Protein AF-A0A351EH74-F1 (afdb_monomer_lite)

Foldseek 3Di:
DPPDPDDPPDPQQQQQFPPPRDGHPDDDDDPLNVQLVVLVVQCVVVVPDPVSLVSNLVSQLVVLVCQLVVPRHNNSNVVSVVSNVVSVVD

Secondary structure (DSSP, 8-state):
-------T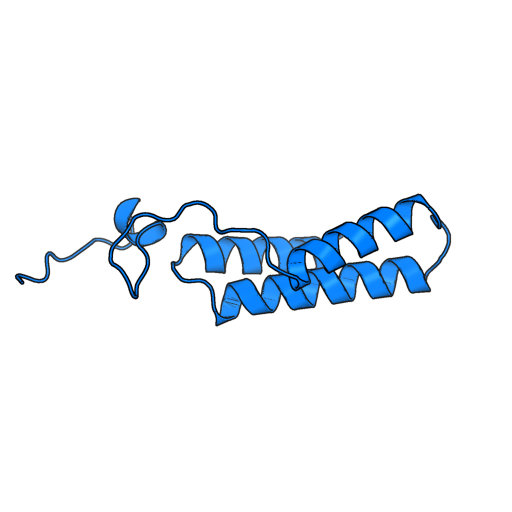TSHHHHHB-TTT--B-S--PPPHHHHHHHHHHHHHHHSTT-HHHHHHHHHHHHHHHHHHHHH-SSHHHHHHHHHHHHHHHH-

Structure (mmCIF, N/CA/C/O backbone):
data_AF-A0A351EH74-F1
#
_entry.id   AF-A0A351EH74-F1
#
loop_
_atom_site.group_PDB
_atom_site.id
_atom_site.type_symbol
_atom_site.label_atom_id
_atom_site.label_alt_id
_atom_site.label_comp_id
_atom_site.label_asym_id
_atom_site.label_entity_id
_atom_site.label_seq_id
_atom_site.pdbx_PDB_ins_code
_atom_site.Cartn_x
_atom_site.Cartn_y
_atom_site.Cartn_z
_atom_site.occupancy
_atom_site.B_iso_or_equiv
_atom_site.auth_seq_id
_atom_site.auth_comp_id
_atom_site.auth_asym_id
_atom_site.auth_atom_id
_atom_site.pdbx_PDB_model_num
ATOM 1 N N . MET A 1 1 ? -21.359 4.646 29.007 1.00 43.84 1 MET A N 1
ATOM 2 C CA . MET A 1 1 ? -21.252 4.646 27.530 1.00 43.84 1 MET A CA 1
ATOM 3 C C . MET A 1 1 ? -21.997 3.438 26.986 1.00 43.84 1 MET A C 1
ATOM 5 O O . MET A 1 1 ? -21.498 2.322 27.060 1.00 43.84 1 MET A O 1
ATOM 9 N N . THR A 1 2 ? -23.221 3.642 26.513 1.00 45.84 2 THR A N 1
ATOM 10 C CA . THR A 1 2 ? -24.015 2.626 25.816 1.00 45.84 2 THR A CA 1
ATOM 11 C C . THR A 1 2 ? -23.308 2.268 24.510 1.00 45.84 2 THR A C 1
ATOM 13 O O . THR A 1 2 ? -23.116 3.124 23.652 1.00 45.84 2 THR A O 1
ATOM 16 N N . LYS A 1 3 ? -22.865 1.012 24.365 1.00 54.91 3 LYS A N 1
ATOM 17 C CA . LYS A 1 3 ? -22.336 0.502 23.094 1.00 54.91 3 LYS A CA 1
ATOM 18 C C . LYS A 1 3 ? -23.493 0.428 22.099 1.00 54.91 3 LYS A C 1
ATOM 20 O O . LYS A 1 3 ? -24.197 -0.576 22.038 1.00 54.91 3 LYS A O 1
ATOM 25 N N . THR A 1 4 ? -23.722 1.493 21.342 1.00 63.97 4 THR A N 1
ATOM 26 C CA . THR A 1 4 ? -24.584 1.444 20.161 1.00 63.97 4 THR A CA 1
ATOM 27 C C . THR A 1 4 ? -24.019 0.372 19.231 1.00 63.97 4 THR A C 1
ATOM 29 O O . THR A 1 4 ? -22.837 0.408 18.889 1.00 63.97 4 THR A O 1
ATOM 32 N N . LYS A 1 5 ? -24.829 -0.626 18.855 1.00 69.81 5 LYS A N 1
ATOM 33 C CA . LYS A 1 5 ? -24.432 -1.626 17.855 1.00 69.81 5 LYS A CA 1
ATOM 34 C C . LYS A 1 5 ? -24.190 -0.898 16.530 1.00 69.81 5 LYS A C 1
ATOM 36 O O . LYS A 1 5 ? -25.137 -0.539 15.839 1.00 69.81 5 LYS A O 1
ATOM 41 N N . VAL A 1 6 ? -22.928 -0.651 16.192 1.00 73.62 6 VAL A N 1
ATOM 42 C CA . VAL A 1 6 ? -22.553 -0.062 14.904 1.00 73.62 6 VAL A CA 1
ATOM 43 C C . VAL A 1 6 ? -22.510 -1.181 13.861 1.00 73.62 6 VAL A C 1
ATOM 45 O O . VAL A 1 6 ? -21.755 -2.139 14.009 1.00 73.62 6 VAL A O 1
ATOM 48 N N . SER A 1 7 ? -23.332 -1.066 12.815 1.00 87.19 7 SER A N 1
ATOM 49 C CA . SER A 1 7 ? -23.335 -1.996 11.678 1.00 87.19 7 SER A CA 1
ATOM 50 C C . SER A 1 7 ? -22.016 -1.927 10.901 1.00 87.19 7 SER A C 1
ATOM 52 O O . SER A 1 7 ? -21.523 -0.831 10.624 1.00 87.19 7 SER A O 1
ATOM 54 N N . VAL A 1 8 ? -21.481 -3.081 10.485 1.00 85.81 8 VAL A N 1
ATOM 55 C CA . VAL A 1 8 ? -20.275 -3.186 9.634 1.00 85.81 8 VAL A CA 1
ATOM 56 C C . VAL A 1 8 ? -20.440 -2.519 8.266 1.00 85.81 8 VAL A C 1
ATOM 58 O O . VAL A 1 8 ? -19.459 -2.116 7.649 1.00 85.81 8 VAL A O 1
ATOM 61 N N . PHE A 1 9 ? -21.682 -2.340 7.813 1.00 87.44 9 PHE A N 1
ATOM 62 C CA . PHE A 1 9 ? -21.999 -1.646 6.564 1.00 87.44 9 PHE A CA 1
ATOM 63 C C . PHE A 1 9 ? -22.075 -0.123 6.722 1.00 87.44 9 PHE A C 1
ATOM 65 O O . PHE A 1 9 ? -22.250 0.593 5.741 1.00 87.44 9 PHE A O 1
ATOM 72 N N . SER A 1 10 ? -21.959 0.405 7.944 1.00 93.38 10 SER A N 1
ATOM 73 C CA . SER A 1 10 ? -22.012 1.851 8.158 1.00 93.38 10 SER A CA 1
ATOM 74 C C . SER A 1 10 ? -20.675 2.519 7.824 1.00 93.38 10 SER A C 1
ATOM 76 O O . SER A 1 10 ? -19.612 2.044 8.225 1.00 93.38 10 SER A O 1
ATOM 78 N N . LEU A 1 11 ? -20.722 3.682 7.161 1.00 92.62 11 LEU A N 1
ATOM 79 C CA . LEU A 1 11 ? -19.530 4.503 6.883 1.00 92.62 11 LEU A CA 1
ATOM 80 C C . LEU A 1 11 ? -18.754 4.840 8.158 1.00 92.62 11 LEU A C 1
ATOM 82 O O . LEU A 1 11 ? -17.525 4.843 8.178 1.00 92.62 11 LEU A O 1
ATOM 86 N N . ARG A 1 12 ? -19.485 5.072 9.250 1.00 93.56 12 ARG A N 1
ATOM 87 C CA . ARG A 1 12 ? -18.899 5.304 10.565 1.00 93.56 12 ARG A CA 1
ATOM 88 C C . ARG A 1 12 ? -18.040 4.123 11.009 1.00 93.56 12 ARG A C 1
ATOM 90 O O . ARG A 1 12 ? -16.917 4.336 11.444 1.00 93.56 12 ARG A O 1
ATOM 97 N N . TRP A 1 13 ? -18.506 2.885 10.841 1.00 92.75 13 TRP A N 1
ATOM 98 C CA . TRP A 1 13 ? -17.690 1.714 11.158 1.00 92.75 13 TRP A CA 1
ATOM 99 C C . TRP A 1 13 ? -16.395 1.691 10.346 1.00 92.75 13 TRP A C 1
ATOM 101 O O . TRP A 1 13 ? -15.339 1.430 10.915 1.00 92.75 13 TRP A O 1
ATOM 111 N N . TRP A 1 14 ? -16.451 2.004 9.054 1.00 95.12 14 TRP A N 1
ATOM 112 C CA . TRP A 1 14 ? -15.276 1.997 8.179 1.00 95.12 14 TRP A CA 1
ATOM 113 C C . TRP A 1 14 ? -14.234 3.064 8.526 1.00 95.12 14 TRP A C 1
ATOM 115 O O . TRP A 1 14 ? -13.038 2.789 8.428 1.00 95.12 14 TRP A O 1
ATOM 125 N N . LEU A 1 15 ? -14.675 4.249 8.953 1.00 96.00 15 LEU A N 1
ATOM 126 C CA . LEU A 1 15 ? -13.816 5.424 9.133 1.00 96.00 15 LEU A CA 1
ATOM 127 C C . LEU A 1 15 ? -13.447 5.718 10.591 1.00 96.00 15 LEU A C 1
ATOM 129 O O . LEU A 1 15 ? -12.474 6.423 10.845 1.00 96.00 15 LEU A O 1
ATOM 133 N N . GLU A 1 16 ? -14.192 5.203 11.565 1.00 95.06 16 GLU A N 1
ATOM 134 C CA . GLU A 1 16 ? -13.937 5.481 12.979 1.00 95.06 16 GLU A CA 1
ATOM 135 C C . GLU A 1 16 ? -12.664 4.782 13.481 1.00 95.06 16 GLU A C 1
ATOM 137 O O . GLU A 1 16 ? -12.529 3.557 13.414 1.00 95.06 16 GLU A O 1
ATOM 142 N N . ASP A 1 17 ? -11.739 5.569 14.024 1.00 94.31 17 ASP A N 1
ATOM 143 C CA . ASP A 1 17 ? -10.529 5.112 14.699 1.00 94.31 17 ASP A CA 1
ATOM 144 C C . ASP A 1 17 ? -10.888 4.291 15.946 1.00 94.31 17 ASP A C 1
ATOM 146 O O . ASP A 1 17 ? -11.579 4.762 16.852 1.00 94.31 17 ASP A O 1
ATOM 150 N N . ARG A 1 18 ? -10.376 3.057 16.013 1.00 92.25 18 ARG A N 1
ATOM 151 C CA . ARG A 1 18 ? -10.674 2.104 17.096 1.00 92.25 18 ARG A CA 1
ATOM 152 C C . ARG A 1 18 ? -10.075 2.461 18.455 1.00 92.25 18 ARG A C 1
ATOM 154 O O . ARG A 1 18 ? -10.455 1.849 19.448 1.00 92.25 18 ARG A O 1
ATOM 161 N N . LYS A 1 19 ? -9.150 3.417 18.513 1.00 92.12 19 LYS A N 1
ATOM 162 C CA . LYS A 1 19 ? -8.512 3.897 19.744 1.00 92.12 19 LYS A CA 1
ATOM 163 C C . LYS A 1 19 ? -9.144 5.189 20.247 1.00 92.12 19 LYS A C 1
ATOM 165 O O . LYS A 1 19 ? -9.253 5.375 21.452 1.00 92.12 19 LYS A O 1
ATOM 170 N N . THR A 1 20 ? -9.529 6.086 19.338 1.00 93.69 20 THR A N 1
ATOM 171 C CA . THR A 1 20 ? -9.957 7.449 19.703 1.00 93.69 20 THR A CA 1
ATOM 172 C C . THR A 1 20 ? -11.443 7.725 19.488 1.00 93.69 20 THR A C 1
ATOM 174 O O . THR A 1 20 ? -11.951 8.708 20.023 1.00 93.69 20 THR A O 1
ATOM 177 N N . GLY A 1 21 ? -12.145 6.905 18.699 1.00 92.44 21 GLY A N 1
ATOM 178 C CA . GLY A 1 21 ? -13.548 7.124 18.334 1.00 92.44 21 GLY A CA 1
ATOM 179 C C . GLY A 1 21 ? -13.774 8.273 17.341 1.00 92.44 21 GLY A C 1
ATOM 180 O O . GLY A 1 21 ? -14.917 8.626 17.057 1.00 92.44 21 GLY A O 1
ATOM 181 N N . LYS A 1 22 ? -12.705 8.881 16.809 1.00 93.38 22 LYS A N 1
ATOM 182 C CA . LYS A 1 22 ? -12.782 9.954 15.805 1.00 93.38 22 LYS A CA 1
ATOM 183 C C . LYS A 1 22 ? -12.877 9.374 14.396 1.00 93.38 22 LYS A C 1
ATOM 185 O O . LYS A 1 22 ? -12.329 8.311 14.122 1.00 93.38 22 LYS A O 1
ATOM 190 N N . LEU A 1 23 ? -13.523 10.090 13.478 1.00 94.31 23 LEU A N 1
ATOM 191 C CA . LEU A 1 23 ? -13.525 9.725 12.059 1.00 94.31 23 LEU A CA 1
ATOM 192 C C . LEU A 1 23 ? -12.173 10.070 11.422 1.00 94.31 23 LEU A C 1
ATOM 194 O O . LEU A 1 23 ? -11.704 11.201 11.533 1.00 94.31 23 LEU A O 1
ATOM 198 N N . VAL A 1 24 ? -11.558 9.096 10.751 1.00 92.81 24 VAL A N 1
ATOM 199 C CA . VAL A 1 24 ? -10.241 9.213 10.115 1.00 92.81 24 VAL A CA 1
ATOM 200 C C . VAL A 1 24 ? -10.309 8.653 8.696 1.00 92.81 24 VAL A C 1
ATOM 202 O O . VAL A 1 24 ? -10.409 7.446 8.489 1.00 92.81 24 VAL A O 1
ATOM 205 N N . VAL A 1 25 ? -10.220 9.537 7.703 1.00 89.31 25 VAL A N 1
ATOM 206 C CA . VAL A 1 25 ? -10.146 9.153 6.279 1.00 89.31 25 VAL A CA 1
ATOM 207 C C . VAL A 1 25 ? -8.692 9.047 5.822 1.00 89.31 25 VAL A C 1
ATOM 209 O O . VAL A 1 25 ? -8.308 8.089 5.153 1.00 89.31 25 VAL A O 1
ATOM 212 N N . ALA A 1 26 ? -7.870 10.013 6.233 1.00 84.94 26 ALA A N 1
ATOM 213 C CA . ALA A 1 26 ? -6.452 10.088 5.920 1.00 84.94 26 ALA A CA 1
ATOM 214 C C . ALA A 1 26 ? -5.642 10.338 7.194 1.00 84.94 26 ALA A C 1
ATOM 216 O O . ALA A 1 26 ? -6.105 10.989 8.132 1.00 84.94 26 ALA A O 1
ATOM 217 N N . GLN A 1 27 ? -4.422 9.812 7.213 1.00 83.38 27 GLN A N 1
ATOM 218 C CA . GLN A 1 27 ? -3.446 10.067 8.265 1.00 83.38 27 GLN A CA 1
ATOM 219 C C . GLN A 1 27 ? -2.326 10.946 7.718 1.00 83.38 27 GLN A C 1
ATOM 221 O O . GLN A 1 27 ? -2.177 11.105 6.504 1.00 83.38 27 GLN A O 1
ATOM 226 N N . ARG A 1 28 ? -1.523 11.516 8.621 1.00 87.00 28 ARG A N 1
ATOM 227 C CA . ARG A 1 28 ? -0.296 12.194 8.206 1.00 87.00 28 ARG A CA 1
ATOM 228 C C . ARG A 1 28 ? 0.626 11.198 7.489 1.00 87.00 28 ARG A C 1
ATOM 230 O O . ARG A 1 28 ? 0.701 10.050 7.935 1.00 87.00 28 ARG A O 1
ATOM 237 N N . PRO A 1 29 ? 1.330 11.623 6.424 1.00 85.38 29 PRO A N 1
ATOM 238 C CA . PRO A 1 29 ? 2.315 10.780 5.761 1.00 85.38 29 PRO A CA 1
ATOM 239 C C . PRO A 1 29 ? 3.345 10.267 6.769 1.00 85.38 29 PRO A C 1
ATOM 241 O O . PRO A 1 29 ? 3.872 11.044 7.568 1.00 85.38 29 PRO A O 1
ATOM 244 N N . ASN A 1 30 ? 3.612 8.962 6.743 1.00 92.19 30 ASN A N 1
ATOM 245 C CA . ASN A 1 30 ? 4.668 8.343 7.537 1.00 92.19 30 ASN A CA 1
ATOM 246 C C . ASN A 1 30 ? 5.936 8.149 6.687 1.00 92.19 30 ASN A C 1
ATOM 248 O O . ASN A 1 30 ? 5.918 8.303 5.464 1.00 92.19 30 ASN A O 1
ATOM 252 N N . LEU A 1 31 ? 7.049 7.817 7.348 1.00 95.12 31 LEU A N 1
ATOM 253 C CA . LEU A 1 31 ? 8.340 7.635 6.681 1.00 95.12 31 LEU A CA 1
ATOM 254 C C . LEU A 1 31 ? 8.283 6.553 5.592 1.00 95.12 31 LEU A C 1
ATOM 256 O O . LEU A 1 31 ? 8.834 6.748 4.515 1.00 95.12 31 LEU A O 1
ATOM 260 N N . LEU A 1 32 ? 7.586 5.441 5.843 1.00 95.31 32 LEU A N 1
ATOM 261 C CA . LEU A 1 32 ? 7.457 4.352 4.872 1.00 95.31 32 LEU A CA 1
ATOM 262 C C . LEU A 1 32 ? 6.761 4.808 3.585 1.00 95.31 32 LEU A C 1
ATOM 264 O O . LEU A 1 32 ? 7.232 4.479 2.500 1.00 95.31 32 LEU A O 1
ATOM 268 N N . LEU A 1 33 ? 5.702 5.617 3.688 1.00 95.88 33 LEU A N 1
ATOM 269 C CA . LEU A 1 33 ? 5.035 6.189 2.519 1.00 95.88 33 LEU A CA 1
ATOM 270 C C . LEU A 1 33 ? 5.972 7.120 1.748 1.00 95.88 33 LEU A C 1
ATOM 272 O O . LEU A 1 33 ? 6.036 7.056 0.523 1.00 95.88 33 LEU A O 1
ATOM 276 N N . ALA A 1 34 ? 6.716 7.971 2.459 1.00 97.12 34 ALA A N 1
ATOM 277 C CA . ALA A 1 34 ? 7.677 8.877 1.837 1.00 97.12 34 ALA A CA 1
ATOM 278 C C . ALA A 1 34 ? 8.763 8.105 1.068 1.00 97.12 34 ALA A C 1
ATOM 280 O O . ALA A 1 34 ? 9.082 8.457 -0.067 1.00 97.12 34 ALA A O 1
ATOM 281 N N . LEU A 1 35 ? 9.278 7.015 1.646 1.00 97.94 35 LEU A N 1
ATOM 282 C CA . LEU A 1 35 ? 10.242 6.137 0.985 1.00 97.94 35 LEU A CA 1
ATOM 283 C C . LEU A 1 35 ? 9.627 5.417 -0.220 1.00 97.94 35 LEU A C 1
ATOM 285 O O . LEU A 1 35 ? 10.261 5.356 -1.267 1.00 97.94 35 LEU A O 1
ATOM 289 N N . ALA A 1 36 ? 8.393 4.919 -0.117 1.00 97.56 36 ALA A N 1
ATOM 290 C CA . ALA A 1 36 ? 7.700 4.281 -1.236 1.00 97.56 36 ALA A CA 1
ATOM 291 C C . ALA A 1 36 ? 7.503 5.244 -2.421 1.00 97.56 36 ALA A C 1
ATOM 293 O O . ALA A 1 36 ? 7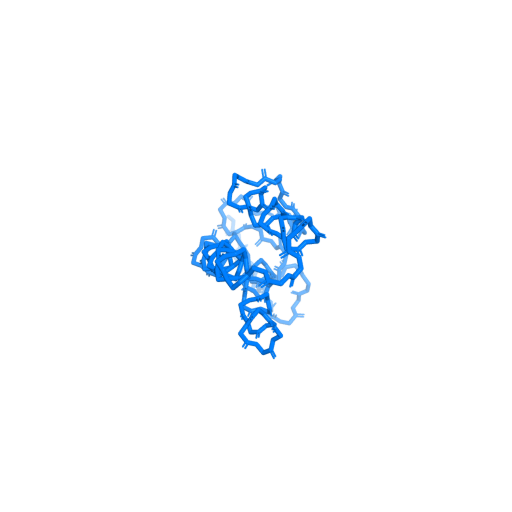.765 4.887 -3.573 1.00 97.56 36 ALA A O 1
ATOM 294 N N . ILE A 1 37 ? 7.136 6.498 -2.139 1.00 97.56 37 ILE A N 1
ATOM 295 C CA . ILE A 1 37 ? 7.051 7.565 -3.143 1.00 97.56 37 ILE A CA 1
ATOM 296 C C . ILE A 1 37 ? 8.433 7.853 -3.746 1.00 97.56 37 ILE A C 1
ATOM 298 O O . ILE A 1 37 ? 8.559 7.920 -4.967 1.00 97.56 37 ILE A O 1
ATOM 302 N N . ALA A 1 38 ? 9.481 7.973 -2.927 1.00 97.94 38 ALA A N 1
ATOM 303 C CA . ALA A 1 38 ? 10.844 8.184 -3.415 1.00 97.94 38 ALA A CA 1
ATOM 304 C C . ALA A 1 38 ? 11.330 7.021 -4.301 1.00 97.94 38 ALA A C 1
ATOM 306 O O . ALA A 1 38 ? 11.928 7.254 -5.349 1.00 97.94 38 ALA A O 1
ATOM 307 N N . GLY A 1 39 ? 11.010 5.778 -3.932 1.00 97.62 39 GLY A N 1
ATOM 308 C CA . GLY A 1 39 ? 11.281 4.592 -4.742 1.00 97.62 39 GLY A CA 1
ATOM 309 C C . GLY A 1 39 ? 10.575 4.654 -6.096 1.00 97.62 39 GLY A C 1
ATOM 310 O O . GLY A 1 39 ? 11.200 4.408 -7.125 1.00 97.62 39 GLY A O 1
ATOM 311 N N . LEU A 1 40 ? 9.304 5.069 -6.129 1.00 96.88 40 LEU A N 1
ATOM 312 C CA . LEU A 1 40 ? 8.585 5.285 -7.387 1.00 96.88 40 LEU A CA 1
ATOM 313 C C . LEU A 1 40 ? 9.265 6.355 -8.253 1.00 96.88 40 LEU A C 1
ATOM 315 O O . LEU A 1 40 ? 9.449 6.140 -9.449 1.00 96.88 40 LEU A O 1
ATOM 319 N N . LEU A 1 41 ? 9.676 7.482 -7.669 1.00 98.19 41 LEU A N 1
ATOM 320 C CA . LEU A 1 41 ? 10.409 8.522 -8.398 1.00 98.19 41 LEU A CA 1
ATOM 321 C C . LEU A 1 41 ? 11.736 7.99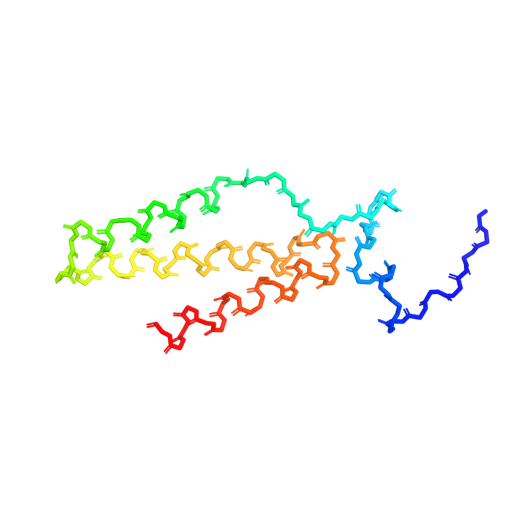2 -8.955 1.00 98.19 41 LEU A C 1
ATOM 323 O O . LEU A 1 41 ? 12.068 8.275 -10.104 1.00 98.19 41 LEU A O 1
ATOM 327 N N . LEU A 1 42 ? 12.449 7.153 -8.199 1.00 97.62 42 LEU A N 1
ATOM 328 C CA . LEU A 1 42 ? 13.683 6.519 -8.658 1.00 97.62 42 LEU A CA 1
ATOM 329 C C . LEU A 1 42 ? 13.458 5.659 -9.911 1.00 97.62 42 LEU A C 1
ATOM 331 O O . LEU A 1 42 ? 14.282 5.706 -10.821 1.00 97.62 42 LEU A O 1
ATOM 335 N N . THR A 1 43 ? 12.328 4.947 -10.020 1.00 97.12 43 THR A N 1
ATOM 336 C CA . THR A 1 43 ? 11.998 4.194 -11.252 1.00 97.12 43 THR A CA 1
ATOM 337 C C . THR A 1 43 ? 11.811 5.093 -12.474 1.00 97.12 43 THR A C 1
ATOM 339 O O . THR A 1 43 ? 12.024 4.650 -13.596 1.00 97.12 43 THR A O 1
ATOM 342 N N . ARG A 1 44 ? 11.443 6.368 -12.287 1.00 96.94 44 ARG A N 1
ATOM 343 C CA . ARG A 1 44 ? 11.312 7.340 -13.386 1.00 96.94 44 ARG A CA 1
ATOM 344 C C . ARG A 1 44 ? 12.651 7.933 -13.797 1.00 96.94 44 ARG A C 1
ATOM 346 O O . ARG A 1 44 ? 12.841 8.229 -14.969 1.00 96.94 44 ARG A O 1
ATOM 353 N N . LEU A 1 45 ? 13.567 8.078 -12.844 1.00 97.69 45 LEU A N 1
ATOM 354 C CA . LEU A 1 45 ? 14.932 8.533 -13.102 1.00 97.69 45 LEU A CA 1
ATOM 355 C C . LEU A 1 45 ? 15.795 7.429 -13.729 1.00 97.69 45 LEU A C 1
ATOM 357 O O . LEU A 1 45 ? 16.687 7.724 -14.517 1.00 97.69 45 LEU A O 1
ATOM 361 N N . LEU A 1 46 ? 15.523 6.163 -13.394 1.00 97.00 46 LEU A N 1
ATOM 362 C CA . LEU A 1 46 ? 16.273 4.987 -13.841 1.00 97.00 46 LEU A CA 1
ATOM 363 C C . LEU A 1 46 ? 15.333 3.928 -14.460 1.00 97.00 46 LEU A C 1
ATOM 365 O O . LEU A 1 46 ? 15.176 2.844 -13.891 1.00 97.00 46 LEU A O 1
ATOM 369 N N . PRO A 1 47 ? 14.711 4.202 -15.622 1.00 93.38 47 PRO A N 1
ATOM 370 C CA . PRO A 1 47 ? 13.627 3.380 -16.177 1.00 93.38 47 PRO A CA 1
ATOM 371 C C . PRO A 1 47 ? 14.026 1.940 -16.529 1.00 93.38 47 PRO A C 1
ATOM 373 O O . PRO A 1 47 ? 13.184 1.049 -16.490 1.00 93.38 47 PRO A O 1
ATOM 376 N N . SER A 1 48 ? 15.305 1.690 -16.821 1.00 96.19 48 SER A N 1
ATOM 377 C CA . SER A 1 48 ? 15.823 0.353 -17.162 1.00 96.19 48 SER A CA 1
ATOM 378 C C . SER A 1 48 ? 16.460 -0.383 -15.974 1.00 96.19 48 SER A C 1
ATOM 380 O O . SER A 1 48 ? 17.034 -1.456 -16.147 1.00 96.19 48 SER A O 1
ATOM 382 N N . SER A 1 49 ? 16.415 0.190 -14.765 1.00 97.88 49 SER A N 1
ATOM 383 C CA . SER A 1 49 ? 17.065 -0.391 -13.587 1.00 97.88 49 SER A CA 1
ATOM 384 C C . SER A 1 49 ? 16.147 -1.376 -12.867 1.00 97.88 49 SER A C 1
ATOM 386 O O . SER A 1 49 ? 15.215 -0.982 -12.163 1.00 97.88 49 SER A O 1
ATOM 388 N N . LEU A 1 50 ? 16.470 -2.670 -12.963 1.00 97.25 50 LEU A N 1
ATOM 389 C CA . LEU A 1 50 ? 15.793 -3.717 -12.191 1.00 97.25 50 LEU A CA 1
ATOM 390 C C . LEU A 1 50 ? 15.872 -3.447 -10.681 1.00 97.25 50 LEU A C 1
ATOM 392 O O . LEU A 1 50 ? 14.889 -3.630 -9.967 1.00 97.25 50 LEU A O 1
ATOM 396 N N . LEU A 1 51 ? 17.021 -2.963 -10.199 1.00 97.69 51 LEU A N 1
ATOM 397 C CA . LEU A 1 51 ? 17.214 -2.641 -8.787 1.00 97.69 51 LEU A CA 1
ATOM 398 C C . LEU A 1 51 ? 16.254 -1.537 -8.323 1.00 97.69 51 LEU A C 1
ATOM 400 O O . LEU A 1 51 ? 15.669 -1.659 -7.248 1.00 97.69 51 LEU A O 1
ATOM 404 N N . ALA A 1 52 ? 16.052 -0.492 -9.134 1.00 97.44 52 ALA A N 1
ATOM 405 C CA . ALA A 1 52 ? 15.114 0.582 -8.811 1.00 97.44 52 ALA A CA 1
ATOM 406 C C . ALA A 1 52 ? 13.674 0.057 -8.711 1.00 97.44 52 ALA A C 1
ATOM 408 O O . ALA A 1 52 ? 12.956 0.407 -7.774 1.00 97.44 52 ALA A O 1
ATOM 409 N N . VAL A 1 53 ? 13.269 -0.823 -9.633 1.00 97.56 53 VAL A N 1
ATOM 410 C CA . VAL A 1 53 ? 11.934 -1.444 -9.631 1.00 97.56 53 VAL A CA 1
ATOM 411 C C . VAL A 1 53 ? 11.731 -2.331 -8.402 1.00 97.56 53 VAL A C 1
ATOM 413 O O . VAL A 1 53 ? 10.723 -2.195 -7.707 1.00 97.56 53 VAL A O 1
ATOM 416 N N . VAL A 1 54 ? 12.689 -3.213 -8.099 1.00 97.88 54 VAL A N 1
ATOM 417 C CA . VAL A 1 54 ? 12.620 -4.113 -6.935 1.00 97.88 54 VAL A CA 1
ATOM 418 C C . VAL A 1 54 ? 12.563 -3.316 -5.634 1.00 97.88 54 VAL A C 1
ATOM 420 O O . VAL A 1 54 ? 11.729 -3.602 -4.772 1.00 97.88 54 VAL A O 1
ATOM 423 N N . LEU A 1 55 ? 13.397 -2.282 -5.500 1.00 98.00 55 LEU A N 1
ATOM 424 C CA . LEU A 1 55 ? 13.394 -1.411 -4.329 1.00 98.00 55 LEU A CA 1
ATOM 425 C C . LEU A 1 55 ? 12.049 -0.689 -4.171 1.00 98.00 55 LEU A C 1
ATOM 427 O O . LEU A 1 55 ? 11.472 -0.708 -3.085 1.00 98.00 55 LEU A O 1
ATOM 431 N N . ALA A 1 56 ? 11.513 -0.109 -5.249 1.00 9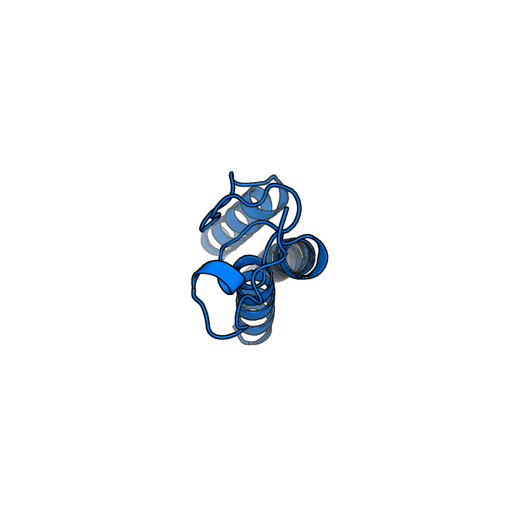8.00 56 ALA A N 1
ATOM 432 C CA . ALA A 1 56 ? 10.223 0.574 -5.225 1.00 98.00 56 ALA A CA 1
ATOM 433 C C . ALA A 1 56 ? 9.083 -0.364 -4.802 1.00 98.00 56 ALA A C 1
ATOM 435 O O . ALA A 1 56 ? 8.331 -0.033 -3.885 1.00 98.00 56 ALA A O 1
ATOM 436 N N . LYS A 1 57 ? 8.984 -1.556 -5.409 1.00 98.25 57 LYS A N 1
ATOM 437 C CA . LYS A 1 57 ? 7.971 -2.560 -5.042 1.00 98.25 57 LYS A CA 1
ATOM 438 C C . LYS A 1 57 ? 8.108 -2.993 -3.584 1.00 98.25 57 LYS A C 1
ATOM 440 O O . LYS A 1 57 ? 7.110 -3.072 -2.877 1.00 98.25 57 LYS A O 1
ATOM 445 N N . THR A 1 58 ? 9.333 -3.207 -3.110 1.00 98.38 58 THR A N 1
ATOM 446 C CA . THR A 1 58 ? 9.595 -3.607 -1.718 1.00 98.38 58 THR A CA 1
ATOM 447 C C . THR A 1 58 ? 9.133 -2.536 -0.730 1.00 98.38 58 THR A C 1
ATOM 449 O O . THR A 1 58 ? 8.485 -2.857 0.264 1.00 98.38 58 THR A O 1
ATOM 452 N N . LEU A 1 59 ? 9.406 -1.259 -1.011 1.00 98.38 59 LEU A N 1
ATOM 453 C CA . LEU A 1 59 ? 8.979 -0.141 -0.165 1.00 98.38 59 LEU A CA 1
ATOM 454 C C . LEU A 1 59 ? 7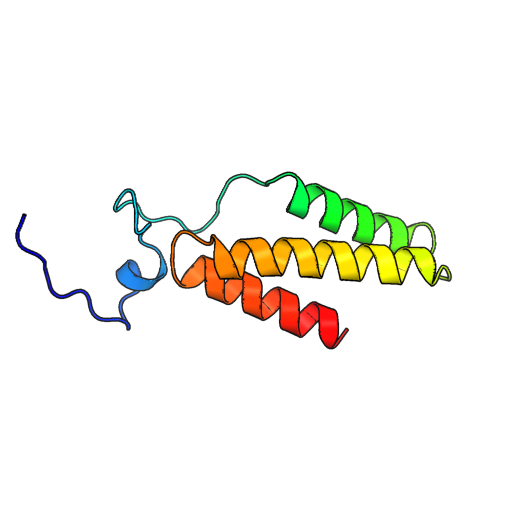.455 0.029 -0.157 1.00 98.38 59 LEU A C 1
ATOM 456 O O . LEU A 1 59 ? 6.870 0.234 0.908 1.00 98.38 59 LEU A O 1
ATOM 460 N N . TRP A 1 60 ? 6.801 -0.116 -1.313 1.00 98.44 60 TRP A N 1
ATOM 461 C CA . TRP A 1 60 ? 5.338 -0.115 -1.398 1.00 98.44 60 TRP A CA 1
ATOM 462 C C . TRP A 1 60 ? 4.716 -1.276 -0.623 1.00 98.44 60 TRP A C 1
ATOM 464 O O . TRP A 1 60 ? 3.776 -1.058 0.141 1.00 98.44 60 TRP A O 1
ATOM 474 N N . LEU A 1 61 ? 5.274 -2.484 -0.742 1.00 98.44 61 LEU A N 1
ATOM 475 C CA . LEU A 1 61 ? 4.811 -3.645 0.014 1.00 98.44 61 LEU A CA 1
ATOM 476 C C . LEU A 1 61 ? 5.020 -3.459 1.520 1.00 98.44 61 LEU A C 1
ATOM 478 O O . LEU A 1 61 ? 4.104 -3.728 2.296 1.00 98.44 61 LEU A O 1
ATOM 482 N N . ALA A 1 62 ? 6.164 -2.918 1.940 1.00 98.19 62 ALA A N 1
ATOM 483 C CA . ALA A 1 62 ? 6.435 -2.616 3.343 1.00 98.19 62 ALA A CA 1
ATOM 484 C C . ALA A 1 62 ? 5.427 -1.608 3.922 1.00 98.19 62 ALA A C 1
ATOM 486 O O . ALA A 1 62 ? 4.859 -1.852 4.987 1.00 98.19 62 ALA A O 1
ATOM 487 N N . TRP A 1 63 ? 5.150 -0.509 3.210 1.00 97.94 63 TRP A N 1
ATOM 488 C CA . TRP A 1 63 ? 4.135 0.458 3.634 1.00 97.94 63 TRP A CA 1
ATOM 489 C C . TRP A 1 63 ? 2.728 -0.156 3.660 1.00 97.94 63 TRP A C 1
ATOM 491 O O . TRP A 1 63 ? 1.986 0.019 4.624 1.00 97.94 63 TRP A O 1
ATOM 501 N N . SER A 1 64 ? 2.374 -0.930 2.634 1.00 97.81 64 SER A N 1
ATOM 502 C CA . SER A 1 64 ? 1.066 -1.582 2.539 1.00 97.81 64 SER A CA 1
ATOM 503 C C . SER A 1 64 ? 0.816 -2.571 3.687 1.00 97.81 64 SER A C 1
ATOM 505 O O . SER A 1 64 ? -0.282 -2.616 4.245 1.00 97.81 64 SER A O 1
ATOM 507 N N . GLY A 1 65 ? 1.854 -3.308 4.098 1.00 97.56 65 GLY A N 1
ATOM 508 C CA . GLY A 1 65 ? 1.819 -4.200 5.251 1.00 97.56 65 GLY A CA 1
ATOM 509 C C . GLY A 1 65 ? 1.669 -3.439 6.567 1.00 97.56 65 GLY A C 1
ATOM 510 O O . GLY A 1 65 ? 0.904 -3.866 7.432 1.00 97.56 65 GLY A O 1
ATOM 511 N N . ASP A 1 66 ? 2.329 -2.286 6.711 1.00 96.19 66 ASP A N 1
ATOM 512 C CA . ASP A 1 66 ? 2.153 -1.416 7.879 1.00 96.19 66 ASP A CA 1
ATOM 513 C C . ASP A 1 66 ? 0.698 -0.934 8.006 1.00 96.19 66 ASP A C 1
ATOM 515 O O . ASP A 1 66 ? 0.105 -1.057 9.078 1.00 96.19 66 ASP A O 1
ATOM 519 N N . GLU A 1 67 ? 0.067 -0.500 6.911 1.00 96.25 67 GLU A N 1
ATOM 520 C CA . GLU A 1 67 ? -1.357 -0.126 6.905 1.00 96.25 67 GLU A CA 1
ATOM 521 C C . GLU A 1 67 ? -2.286 -1.306 7.204 1.00 96.25 67 GLU A C 1
ATOM 523 O O . GLU A 1 67 ? -3.270 -1.162 7.935 1.00 96.25 67 GLU A O 1
ATOM 528 N N . LEU A 1 68 ? -1.984 -2.490 6.671 1.00 96.00 68 LEU A N 1
ATOM 529 C CA . LEU A 1 68 ? -2.795 -3.685 6.890 1.00 96.00 68 LEU A CA 1
ATOM 530 C C . LEU A 1 68 ? -2.777 -4.122 8.363 1.00 96.00 68 LEU A C 1
ATOM 532 O O . LEU A 1 68 ? -3.819 -4.468 8.927 1.00 96.00 68 LEU A O 1
ATOM 536 N N . LEU A 1 69 ? -1.602 -4.081 8.994 1.00 95.44 69 LEU A N 1
ATOM 537 C CA . LEU A 1 69 ? -1.392 -4.554 10.363 1.00 95.44 69 LEU A CA 1
ATOM 538 C C . LEU A 1 69 ? -1.723 -3.483 11.410 1.00 95.44 69 LEU A C 1
ATOM 540 O O . LEU A 1 69 ? -2.320 -3.785 12.447 1.00 95.44 69 LEU A O 1
ATOM 544 N N . ARG A 1 70 ? -1.346 -2.227 11.152 1.00 92.88 70 ARG A N 1
ATOM 545 C CA . ARG A 1 70 ? -1.428 -1.115 12.114 1.00 92.88 70 ARG A CA 1
ATOM 546 C C . ARG A 1 70 ? -2.461 -0.051 11.751 1.00 92.88 70 ARG A C 1
ATOM 548 O O . ARG A 1 70 ? -2.651 0.884 12.530 1.00 92.88 70 ARG A O 1
ATOM 555 N N . GLY A 1 71 ? -3.179 -0.208 10.638 1.00 93.06 71 GLY A N 1
ATOM 556 C CA . GLY A 1 71 ? -4.276 0.674 10.250 1.00 93.06 71 GLY A CA 1
ATOM 557 C C . GLY A 1 71 ? -5.321 0.810 11.361 1.00 93.06 71 GLY A C 1
ATOM 558 O O . GLY A 1 71 ? -5.801 -0.183 11.920 1.00 93.06 71 GLY A O 1
ATOM 559 N N . VAL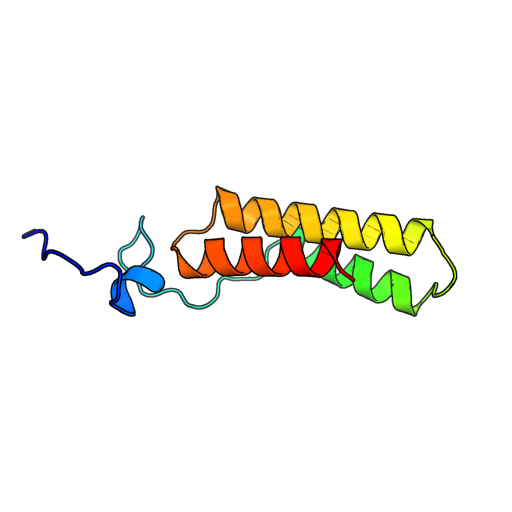 A 1 72 ? -5.669 2.060 11.681 1.00 94.56 72 VAL A N 1
ATOM 560 C CA . VAL A 1 72 ? -6.533 2.426 12.823 1.00 94.56 72 VAL A CA 1
ATOM 561 C C . VAL A 1 72 ? -8.013 2.115 12.610 1.00 94.56 72 VAL A C 1
ATOM 563 O O . VAL A 1 72 ? -8.785 2.124 13.568 1.00 94.56 72 VAL A O 1
ATOM 566 N N . ASN A 1 73 ? -8.413 1.847 11.367 1.00 95.38 73 ASN A N 1
ATOM 567 C CA . ASN A 1 73 ? -9.776 1.512 10.981 1.00 95.38 73 ASN A CA 1
ATOM 568 C C . ASN A 1 73 ? -9.788 0.579 9.744 1.00 95.38 73 ASN A C 1
ATOM 570 O O . ASN A 1 73 ? -8.753 0.404 9.089 1.00 95.38 73 ASN A O 1
ATOM 574 N N . PRO A 1 74 ? -10.934 -0.055 9.430 1.00 95.88 74 PRO A N 1
ATOM 575 C CA . PRO A 1 74 ? -11.072 -0.961 8.286 1.00 95.88 74 PRO A CA 1
ATOM 576 C C . PRO A 1 74 ? -10.731 -0.317 6.942 1.00 95.88 74 PRO A C 1
ATOM 578 O O . PRO A 1 74 ? -10.122 -0.969 6.099 1.00 95.88 74 PRO A O 1
ATOM 581 N N . TRP A 1 75 ? -11.058 0.966 6.766 1.00 95.56 75 TRP A N 1
ATOM 582 C CA . TRP A 1 75 ? -10.717 1.719 5.561 1.00 95.56 75 TRP A CA 1
ATOM 583 C C . TRP A 1 75 ? -9.204 1.746 5.302 1.00 95.56 75 TRP A C 1
ATOM 585 O O . TRP A 1 75 ? -8.757 1.419 4.205 1.00 95.56 75 TRP A O 1
ATOM 595 N N . ARG A 1 76 ? -8.397 2.043 6.327 1.00 95.69 76 ARG A N 1
ATOM 596 C CA . ARG A 1 76 ? -6.927 2.055 6.226 1.00 95.69 76 ARG A CA 1
ATOM 597 C C . ARG A 1 76 ? -6.352 0.679 5.917 1.00 95.69 76 ARG A C 1
ATOM 599 O O . ARG A 1 76 ? -5.480 0.555 5.065 1.00 95.69 76 ARG A O 1
ATOM 606 N N . ARG A 1 77 ? -6.895 -0.368 6.537 1.00 96.00 77 ARG A N 1
ATOM 607 C CA . ARG A 1 77 ? -6.469 -1.748 6.260 1.00 96.00 77 ARG A CA 1
ATOM 608 C C . ARG A 1 77 ? -6.801 -2.176 4.831 1.00 96.00 77 ARG A C 1
ATOM 610 O O . ARG A 1 77 ? -5.974 -2.806 4.179 1.00 96.00 77 ARG A O 1
ATOM 617 N N . ALA A 1 78 ? -7.979 -1.801 4.332 1.00 96.69 78 ALA A N 1
ATOM 618 C CA . ALA A 1 78 ? -8.376 -2.051 2.951 1.00 96.69 78 ALA A CA 1
ATOM 619 C C . ALA A 1 78 ? -7.504 -1.279 1.951 1.00 96.69 78 ALA A C 1
ATOM 621 O O . ALA A 1 78 ? -7.145 -1.834 0.914 1.00 96.69 78 ALA A O 1
ATOM 622 N N . LEU A 1 79 ? -7.104 -0.043 2.272 1.00 96.12 79 LEU A N 1
ATOM 623 C CA . LEU A 1 79 ? -6.138 0.716 1.474 1.00 96.12 79 LEU A CA 1
ATOM 624 C C . LEU A 1 79 ? -4.788 -0.010 1.404 1.00 96.12 79 LEU A C 1
ATOM 626 O O . LEU A 1 79 ? -4.259 -0.190 0.310 1.00 96.12 79 LEU A O 1
ATOM 630 N N . GLY A 1 80 ? -4.273 -0.476 2.546 1.00 96.75 80 GLY A N 1
ATOM 631 C CA . GLY A 1 80 ? -3.062 -1.297 2.603 1.00 96.75 80 GLY A CA 1
ATOM 632 C C . GLY A 1 80 ? -3.168 -2.534 1.711 1.00 96.75 80 GLY A C 1
ATOM 633 O O . GLY A 1 80 ? -2.346 -2.724 0.822 1.00 96.75 80 GLY A O 1
ATOM 634 N N . LEU A 1 81 ? -4.233 -3.326 1.862 1.00 98.25 81 LEU A N 1
ATOM 635 C CA . LEU A 1 81 ? -4.467 -4.506 1.023 1.00 98.25 81 LEU A CA 1
ATOM 636 C C . LEU A 1 81 ? -4.532 -4.164 -0.475 1.00 98.25 81 LEU A C 1
ATOM 638 O O . LEU A 1 81 ? -3.916 -4.844 -1.290 1.00 98.25 81 LEU A O 1
ATOM 642 N N . THR A 1 82 ? -5.257 -3.103 -0.833 1.00 98.06 82 THR A N 1
ATOM 643 C CA . THR A 1 82 ? -5.421 -2.665 -2.227 1.00 98.06 82 THR A CA 1
ATOM 644 C C . THR A 1 82 ? -4.077 -2.303 -2.849 1.00 98.06 82 THR A C 1
ATOM 646 O O . THR A 1 82 ? -3.770 -2.746 -3.954 1.00 98.06 82 THR A O 1
ATOM 649 N N . VAL A 1 83 ? -3.250 -1.539 -2.130 1.00 97.62 83 VAL A N 1
ATOM 650 C CA . VAL A 1 83 ? -1.917 -1.154 -2.606 1.00 97.62 83 VAL A CA 1
ATOM 651 C C . VAL A 1 83 ? -1.002 -2.371 -2.708 1.00 97.62 83 VAL A C 1
ATOM 653 O O . VAL A 1 83 ? -0.318 -2.507 -3.715 1.00 97.62 83 VAL A O 1
ATOM 656 N N . ALA A 1 84 ? -1.046 -3.296 -1.744 1.00 98.31 84 ALA A N 1
ATOM 657 C CA . ALA A 1 84 ? -0.269 -4.533 -1.803 1.00 98.31 84 ALA A CA 1
ATOM 658 C C . ALA A 1 84 ? -0.587 -5.348 -3.066 1.00 98.31 84 ALA A C 1
ATOM 660 O O . ALA A 1 84 ? 0.316 -5.715 -3.816 1.00 98.31 84 ALA A O 1
ATOM 661 N N . VAL A 1 85 ? -1.877 -5.590 -3.328 1.00 98.50 85 VAL A N 1
ATOM 662 C CA . VAL A 1 85 ? -2.335 -6.329 -4.513 1.00 98.50 85 VAL A CA 1
ATOM 663 C C . VAL A 1 85 ? -1.920 -5.605 -5.791 1.00 98.50 85 VAL A C 1
ATOM 665 O O . VAL A 1 85 ? -1.354 -6.226 -6.685 1.00 98.50 85 VAL A O 1
ATOM 668 N N . PHE A 1 86 ? -2.133 -4.291 -5.868 1.00 98.25 86 PHE A N 1
ATOM 669 C CA . PHE A 1 86 ? -1.747 -3.505 -7.037 1.00 98.25 86 PHE A CA 1
ATOM 670 C C . PHE A 1 86 ? -0.239 -3.585 -7.318 1.00 98.25 86 PHE A C 1
ATOM 672 O O . PHE A 1 86 ? 0.155 -3.857 -8.446 1.00 98.25 86 PHE A O 1
ATOM 679 N N . THR A 1 87 ? 0.608 -3.425 -6.297 1.00 97.50 87 THR A N 1
ATOM 680 C CA . THR A 1 87 ? 2.072 -3.509 -6.431 1.00 97.50 87 THR A CA 1
ATOM 681 C C . THR A 1 87 ? 2.557 -4.893 -6.873 1.00 97.50 87 THR A C 1
ATOM 683 O O . THR A 1 87 ? 3.584 -5.001 -7.547 1.00 97.50 87 THR A O 1
ATOM 686 N N . LEU A 1 88 ? 1.848 -5.960 -6.494 1.00 97.25 88 LEU A N 1
ATOM 687 C CA . LEU A 1 88 ? 2.168 -7.319 -6.936 1.00 97.25 88 LEU A CA 1
ATOM 688 C C . LEU A 1 88 ? 1.769 -7.565 -8.395 1.00 97.25 88 LEU A C 1
ATOM 690 O O . LEU A 1 88 ? 2.468 -8.297 -9.090 1.00 97.25 88 LEU A O 1
ATOM 694 N N . LEU A 1 89 ? 0.670 -6.962 -8.852 1.00 97.31 89 LEU A N 1
ATOM 695 C CA . LEU A 1 89 ? 0.130 -7.165 -10.199 1.00 97.31 89 LEU A CA 1
ATOM 696 C C . LEU A 1 89 ? 0.756 -6.256 -11.269 1.00 97.31 89 LEU A C 1
ATOM 698 O O . LEU A 1 89 ? 0.721 -6.612 -12.445 1.00 97.31 89 LEU A O 1
ATOM 702 N N . VAL A 1 90 ? 1.302 -5.101 -10.874 1.00 89.19 90 VAL A N 1
ATOM 703 C CA . VAL A 1 90 ? 1.893 -4.077 -11.759 1.00 89.19 90 VAL A CA 1
ATOM 704 C C . VAL A 1 90 ? 3.336 -3.854 -11.375 1.00 89.19 90 VAL A C 1
ATOM 706 O O . VAL A 1 90 ? 4.260 -4.256 -12.112 1.00 89.19 90 VAL A O 1
#

pLDDT: mean 92.77, std 10.17, range [43.84, 98.5]

Sequence (90 aa):
MTKTKVSVFSLRWWLEDRKTGKLVVAQRPNLLLALAIAGLLLTRLLPSSLLAVVLAKTLWLAWSGDELLRGVNPWRRALGLTVAVFTLLV

Radius of gyration: 16.27 Å; chains: 1; bounding box: 42×20×45 Å